Protein AF-A0A382QND2-F1 (afdb_monomer_lite)

Radius of gyration: 28.88 Å; chains: 1; bounding box: 48×59×91 Å

Sequence (157 aa):
MKNFMFKKLTFFKCIGIVILLMILNFESLDAEYLSRSRPEPELRERIHKILRKALREEYIDVSVVLHSFLDNEPIKKDSDLVPGVKIATEDKDVQTILNYRTIILTVNKSVDLDQIEQRVRSEVSELKSQDRFEQSVVLEKLKIERPDFSSKLVEYV

Foldseek 3Di:
DVVVVVVVVVVVVVVVVVVVVVVVPPDPPPWPKDKDKDWDVVLQVQLQVQCCVVVPQFFDGKTKIKMKIKTQDPDPDPDDDQQFDFDDDDPGDTITIRIEMEIETETQDDDDQVVSVVSSCVRDVPHDPRHHYHYDHDPDPPPPPDPPCPVVVVVPD

pLDDT: mean 73.68, std 17.87, range [42.84, 95.81]

Structure (mmCIF, N/CA/C/O backbone):
data_AF-A0A382QND2-F1
#
_entry.id   AF-A0A382QND2-F1
#
loop_
_atom_site.group_PDB
_atom_site.id
_atom_site.type_symbol
_atom_site.label_atom_id
_atom_site.label_alt_id
_atom_site.label_comp_id
_atom_site.label_asym_id
_atom_site.label_entity_id
_atom_site.label_seq_id
_atom_site.pdbx_PDB_ins_code
_atom_site.Cartn_x
_atom_site.Cartn_y
_atom_site.Cartn_z
_atom_site.occupancy
_atom_site.B_iso_or_equiv
_atom_site.auth_seq_id
_atom_site.auth_comp_id
_atom_site.auth_asym_id
_atom_site.auth_atom_id
_atom_site.pdbx_PDB_model_num
ATOM 1 N N . MET A 1 1 ? -2.801 9.025 -76.714 1.00 51.91 1 MET A N 1
ATOM 2 C CA . MET A 1 1 ? -3.546 8.783 -75.450 1.00 51.91 1 MET A CA 1
ATOM 3 C C . MET A 1 1 ? -3.285 7.420 -74.792 1.00 51.91 1 MET A C 1
ATOM 5 O O . MET A 1 1 ? -3.221 7.389 -73.570 1.00 51.91 1 MET A O 1
ATOM 9 N N . LYS A 1 2 ? -3.078 6.310 -75.528 1.00 50.56 2 LYS A N 1
ATOM 10 C CA . LYS A 1 2 ? -2.878 4.962 -74.936 1.00 50.56 2 LYS A CA 1
ATOM 11 C C . LYS A 1 2 ? -1.684 4.843 -73.963 1.00 50.56 2 LYS A C 1
ATOM 13 O O . LYS A 1 2 ? -1.840 4.257 -72.897 1.00 50.56 2 LYS A O 1
ATOM 18 N N . ASN A 1 3 ? -0.545 5.481 -74.255 1.00 54.59 3 ASN A N 1
ATOM 19 C CA . ASN A 1 3 ? 0.650 5.431 -73.388 1.00 54.59 3 ASN A CA 1
ATOM 20 C C . ASN A 1 3 ? 0.478 6.142 -72.032 1.00 54.59 3 ASN A C 1
ATOM 22 O O . ASN A 1 3 ? 1.121 5.764 -71.057 1.00 54.59 3 ASN A O 1
ATOM 26 N N . PHE A 1 4 ? -0.397 7.150 -71.946 1.00 50.88 4 PHE A N 1
ATOM 27 C CA . PHE A 1 4 ? -0.663 7.869 -70.694 1.00 50.88 4 PHE A CA 1
ATOM 28 C C . PHE A 1 4 ? -1.524 7.032 -69.740 1.00 50.88 4 PHE A C 1
ATOM 30 O O . PHE A 1 4 ? -1.258 6.963 -68.541 1.00 50.88 4 PHE A O 1
ATOM 37 N N . MET A 1 5 ? -2.521 6.335 -70.292 1.00 53.50 5 MET A N 1
ATOM 38 C CA . MET A 1 5 ? -3.394 5.453 -69.522 1.00 53.50 5 MET A CA 1
ATOM 39 C C . MET A 1 5 ? -2.652 4.191 -69.049 1.00 53.50 5 MET A C 1
ATOM 41 O O . MET A 1 5 ? -2.825 3.782 -67.902 1.00 53.50 5 MET A O 1
ATOM 45 N N . PHE A 1 6 ? -1.753 3.641 -69.879 1.00 55.41 6 PHE A N 1
ATOM 46 C CA . PHE A 1 6 ? -0.870 2.534 -69.488 1.00 55.41 6 PHE A CA 1
ATOM 47 C C . PHE A 1 6 ? 0.083 2.924 -68.348 1.00 55.41 6 PHE A C 1
ATOM 49 O O . PHE A 1 6 ? 0.192 2.174 -67.383 1.00 55.41 6 PHE A O 1
ATOM 56 N N . LYS A 1 7 ? 0.694 4.122 -68.399 1.00 57.47 7 LYS A N 1
ATOM 57 C CA . LYS A 1 7 ? 1.554 4.637 -67.314 1.00 57.47 7 LYS A CA 1
ATOM 58 C C . LYS A 1 7 ? 0.803 4.840 -65.993 1.00 57.47 7 LYS A C 1
ATOM 60 O O . LYS A 1 7 ? 1.353 4.530 -64.939 1.00 57.47 7 LYS A O 1
ATOM 65 N N . LYS A 1 8 ? -0.449 5.322 -66.025 1.00 59.66 8 LYS A N 1
ATOM 66 C CA . LYS A 1 8 ? -1.292 5.413 -64.817 1.00 59.66 8 LYS A CA 1
ATOM 67 C C . LYS A 1 8 ? -1.587 4.030 -64.237 1.00 59.66 8 LYS A C 1
ATOM 69 O O . LYS A 1 8 ? -1.441 3.839 -63.037 1.00 59.66 8 LYS A O 1
ATOM 74 N N . LEU A 1 9 ? -1.954 3.062 -65.078 1.00 61.88 9 LEU A N 1
ATOM 75 C CA . LEU A 1 9 ? -2.283 1.707 -64.630 1.00 61.88 9 LEU A CA 1
ATOM 76 C C . LEU A 1 9 ? -1.074 0.995 -64.002 1.00 61.88 9 LEU A C 1
ATOM 78 O O . LEU A 1 9 ? -1.218 0.336 -62.975 1.00 61.88 9 LEU A O 1
ATOM 82 N N . THR A 1 10 ? 0.123 1.157 -64.575 1.00 66.31 10 THR A N 1
ATOM 83 C CA . THR A 1 10 ? 1.363 0.629 -63.984 1.00 66.31 10 THR A CA 1
ATOM 84 C C . THR A 1 10 ? 1.713 1.334 -62.676 1.00 66.31 10 THR A C 1
ATOM 86 O O . THR A 1 10 ? 2.108 0.671 -61.726 1.00 66.31 10 THR A O 1
ATOM 89 N N . PHE A 1 11 ? 1.499 2.651 -62.585 1.00 68.31 11 PHE A N 1
ATOM 90 C CA . PHE A 1 11 ? 1.754 3.426 -61.368 1.00 68.31 11 PHE A CA 1
ATOM 91 C C . PHE A 1 11 ? 0.847 3.001 -60.202 1.00 68.31 11 PHE A C 1
ATOM 93 O O . PHE A 1 11 ? 1.339 2.755 -59.104 1.00 68.31 11 PHE A O 1
ATOM 100 N N . PHE A 1 12 ? -0.456 2.813 -60.446 1.00 70.62 12 PHE A N 1
ATOM 101 C CA . PHE A 1 12 ? -1.386 2.316 -59.423 1.00 70.62 12 PHE A CA 1
ATOM 102 C C . PHE A 1 12 ? -1.063 0.884 -58.973 1.00 70.62 12 PHE A C 1
ATOM 104 O O . PHE A 1 12 ? -1.169 0.583 -57.786 1.00 70.62 12 PHE A O 1
ATOM 111 N N . LYS A 1 13 ? -0.610 0.014 -59.888 1.00 71.94 13 LYS A N 1
ATOM 112 C CA . LYS A 1 13 ? -0.138 -1.335 -59.530 1.00 71.94 13 LYS A CA 1
ATOM 113 C C . LYS A 1 13 ? 1.115 -1.290 -58.654 1.00 71.94 13 LYS A C 1
ATOM 115 O O . LYS A 1 13 ? 1.177 -2.013 -57.667 1.00 71.94 13 LYS A O 1
ATOM 120 N N . CYS A 1 14 ? 2.077 -0.422 -58.971 1.00 74.56 14 CYS A N 1
ATOM 121 C CA . CYS A 1 14 ? 3.274 -0.230 -58.151 1.00 74.56 14 CYS A CA 1
ATOM 122 C C . CYS A 1 14 ? 2.929 0.269 -56.741 1.00 74.56 14 CYS A C 1
ATOM 124 O O . CYS A 1 14 ? 3.467 -0.258 -55.775 1.00 74.56 14 CYS A O 1
ATOM 126 N N . ILE A 1 15 ? 1.993 1.215 -56.606 1.00 80.19 15 ILE A N 1
ATOM 127 C CA . ILE A 1 15 ? 1.531 1.694 -55.293 1.00 80.19 15 ILE A CA 1
ATOM 128 C C . ILE A 1 15 ? 0.878 0.565 -54.492 1.00 80.19 15 ILE A C 1
ATOM 130 O O . ILE A 1 15 ? 1.194 0.393 -53.319 1.00 80.19 15 ILE A O 1
ATOM 134 N N . GLY A 1 16 ? 0.015 -0.236 -55.125 1.00 77.81 16 GLY A N 1
ATOM 135 C CA . GLY A 1 16 ? -0.607 -1.387 -54.468 1.00 77.81 16 GLY A CA 1
ATOM 136 C C . GLY A 1 16 ? 0.421 -2.399 -53.953 1.00 77.81 16 GLY A C 1
ATOM 137 O O . GLY A 1 16 ? 0.275 -2.904 -52.846 1.00 77.81 16 GLY A O 1
ATOM 138 N N . ILE A 1 17 ? 1.496 -2.635 -54.712 1.00 82.19 17 ILE A N 1
ATOM 139 C CA . ILE A 1 17 ? 2.599 -3.519 -54.307 1.00 82.19 17 ILE A CA 1
ATOM 140 C C . ILE A 1 17 ? 3.385 -2.927 -53.131 1.00 82.19 17 ILE A C 1
ATOM 142 O O . ILE A 1 17 ? 3.718 -3.657 -52.204 1.00 82.19 17 ILE A O 1
ATOM 146 N N . VAL A 1 18 ? 3.649 -1.617 -53.125 1.00 81.19 18 VAL A N 1
ATOM 147 C CA . VAL A 1 18 ? 4.344 -0.949 -52.009 1.00 81.19 18 VAL A CA 1
ATOM 148 C C . VAL A 1 18 ? 3.512 -1.000 -50.726 1.00 81.19 18 VAL A C 1
ATOM 150 O O . VAL A 1 18 ? 4.054 -1.282 -49.663 1.00 81.19 18 VAL A O 1
ATOM 153 N N . ILE A 1 19 ? 2.197 -0.784 -50.818 1.00 79.50 19 ILE A N 1
ATOM 154 C CA . ILE A 1 19 ? 1.289 -0.883 -49.665 1.00 79.50 19 ILE A CA 1
ATOM 155 C C . ILE A 1 19 ? 1.216 -2.329 -49.160 1.00 79.50 19 ILE A C 1
ATOM 157 O O . ILE A 1 19 ? 1.282 -2.560 -47.958 1.00 79.50 19 ILE A O 1
ATOM 161 N N . LEU A 1 20 ? 1.139 -3.313 -50.062 1.00 77.00 20 LEU A N 1
ATOM 162 C CA . LEU A 1 20 ? 1.144 -4.728 -49.689 1.00 77.00 20 LEU A CA 1
ATOM 163 C C . LEU A 1 20 ? 2.459 -5.129 -49.004 1.00 77.00 20 LEU A C 1
ATOM 165 O O . LEU A 1 20 ? 2.434 -5.831 -48.000 1.00 77.00 20 LEU A O 1
ATOM 169 N N . LEU A 1 21 ? 3.599 -4.644 -49.507 1.00 75.81 21 LEU A N 1
ATOM 170 C CA . LEU A 1 21 ? 4.903 -4.850 -48.877 1.00 75.81 21 LEU A CA 1
ATOM 171 C C . LEU A 1 21 ? 4.972 -4.187 -47.498 1.00 75.81 21 LEU A C 1
ATOM 173 O O . LEU A 1 21 ? 5.468 -4.810 -46.570 1.00 75.81 21 LEU A O 1
ATOM 177 N N . MET A 1 22 ? 4.440 -2.974 -47.329 1.00 71.06 22 MET A N 1
ATOM 178 C CA . MET A 1 22 ? 4.356 -2.318 -46.016 1.00 71.06 22 MET A CA 1
ATOM 179 C C . MET A 1 22 ? 3.533 -3.144 -45.015 1.00 71.06 22 MET A C 1
ATOM 181 O O . MET A 1 22 ? 3.956 -3.300 -43.879 1.00 71.06 22 MET A O 1
ATOM 185 N N . ILE A 1 23 ? 2.398 -3.714 -45.436 1.00 73.06 23 ILE A N 1
ATOM 186 C CA . ILE A 1 23 ? 1.540 -4.547 -44.573 1.00 73.06 23 ILE A CA 1
ATOM 187 C C . ILE A 1 23 ? 2.213 -5.885 -44.226 1.00 73.06 23 ILE A C 1
ATOM 189 O O . ILE A 1 23 ? 2.083 -6.359 -43.105 1.00 73.06 23 ILE A O 1
ATOM 193 N N . LEU A 1 24 ? 2.947 -6.496 -45.162 1.00 69.44 24 LEU A N 1
ATOM 194 C CA . LEU A 1 24 ? 3.657 -7.760 -44.919 1.00 69.44 24 LEU A CA 1
ATOM 195 C C . LEU A 1 24 ? 4.902 -7.599 -44.032 1.00 69.44 24 LEU A C 1
ATOM 197 O O . LEU A 1 24 ? 5.305 -8.563 -43.394 1.00 69.44 24 LEU A O 1
ATOM 201 N N . ASN A 1 25 ? 5.504 -6.405 -43.993 1.00 60.12 25 ASN A N 1
ATOM 202 C CA . ASN A 1 25 ? 6.638 -6.077 -43.117 1.00 60.12 25 ASN A CA 1
ATOM 203 C C . ASN A 1 25 ? 6.198 -5.421 -41.797 1.00 60.12 25 ASN A C 1
ATOM 205 O O . ASN A 1 25 ? 7.037 -4.909 -41.057 1.00 60.12 25 ASN A O 1
ATOM 209 N N . PHE A 1 26 ? 4.895 -5.399 -41.504 1.00 55.25 26 PHE A N 1
ATOM 210 C CA . PHE A 1 26 ? 4.400 -5.000 -40.194 1.00 55.25 26 PHE A CA 1
ATOM 211 C C . PHE A 1 26 ? 4.698 -6.140 -39.214 1.00 55.25 26 PHE A C 1
ATOM 213 O O . PHE A 1 26 ? 3.879 -7.031 -39.003 1.00 55.25 26 PHE A O 1
ATOM 220 N N . GLU A 1 27 ? 5.906 -6.144 -38.653 1.00 55.28 27 GLU A N 1
ATOM 221 C CA . GLU A 1 27 ? 6.181 -6.927 -37.454 1.00 55.28 27 GLU A CA 1
ATOM 222 C C . GLU A 1 27 ? 5.310 -6.349 -36.335 1.00 55.28 27 GLU A C 1
ATOM 224 O O . GLU A 1 27 ? 5.471 -5.193 -35.934 1.00 55.28 27 GLU A O 1
ATOM 229 N N . SER A 1 28 ? 4.328 -7.125 -35.870 1.00 50.09 28 SER A N 1
ATOM 230 C CA . SER A 1 28 ? 3.672 -6.831 -34.605 1.00 50.09 28 SER A CA 1
ATOM 231 C C . SER A 1 28 ? 4.737 -6.958 -33.524 1.00 50.09 28 SER A C 1
ATOM 233 O O . SER A 1 28 ? 5.231 -8.051 -33.250 1.00 50.09 28 SER A O 1
ATOM 235 N N . LEU A 1 29 ? 5.137 -5.824 -32.949 1.00 52.31 29 LEU A N 1
ATOM 236 C CA . LEU A 1 29 ? 5.879 -5.801 -31.697 1.00 52.31 29 LEU A CA 1
ATOM 237 C C . LEU A 1 29 ? 4.932 -6.355 -30.631 1.00 52.31 29 LEU A C 1
ATOM 239 O O . LEU A 1 29 ? 4.133 -5.629 -30.044 1.00 52.31 29 LEU A O 1
ATOM 243 N N . ASP A 1 30 ? 4.951 -7.673 -30.459 1.00 47.06 30 ASP A N 1
ATOM 244 C CA . ASP A 1 30 ? 4.245 -8.319 -29.367 1.00 47.06 30 ASP A CA 1
ATOM 245 C C . ASP A 1 30 ? 4.970 -7.920 -28.083 1.00 47.06 30 ASP A C 1
ATOM 247 O O . ASP A 1 30 ? 6.082 -8.369 -27.796 1.00 47.06 30 ASP A O 1
ATOM 251 N N . ALA A 1 31 ? 4.353 -7.009 -27.332 1.00 49.25 31 ALA A N 1
ATOM 252 C CA . ALA A 1 31 ? 4.842 -6.604 -26.029 1.00 49.25 31 ALA A CA 1
ATOM 253 C C . ALA A 1 31 ? 4.767 -7.808 -25.080 1.00 49.25 31 ALA A C 1
ATOM 255 O O . ALA A 1 31 ? 3.722 -8.113 -24.502 1.00 49.25 31 ALA A O 1
ATOM 256 N N . GLU A 1 32 ? 5.881 -8.518 -24.929 1.00 49.25 32 GLU A N 1
ATOM 257 C CA . GLU A 1 32 ? 6.006 -9.566 -23.926 1.00 49.25 32 GLU A CA 1
ATOM 258 C C . GLU A 1 32 ? 6.195 -8.905 -22.556 1.00 49.25 32 GLU A C 1
ATOM 260 O O . GLU A 1 32 ? 7.290 -8.481 -22.189 1.00 49.25 32 GLU A O 1
ATOM 265 N N . TYR A 1 33 ? 5.097 -8.770 -21.808 1.00 54.72 33 TYR A N 1
ATOM 266 C CA . TYR A 1 33 ? 5.114 -8.220 -20.458 1.00 54.72 33 TYR A CA 1
ATOM 267 C C . TYR A 1 33 ? 5.244 -9.345 -19.430 1.00 54.72 33 TYR A C 1
ATOM 269 O O . TYR A 1 33 ? 4.463 -10.298 -19.404 1.00 54.72 33 TYR A O 1
ATOM 277 N N . LEU A 1 34 ? 6.205 -9.215 -18.516 1.00 61.38 34 LEU A N 1
ATOM 278 C CA . LEU A 1 34 ? 6.323 -10.111 -17.368 1.00 61.38 34 LEU A CA 1
ATOM 279 C C . LEU A 1 34 ? 5.947 -9.349 -16.097 1.00 61.38 34 LEU A C 1
ATOM 281 O O . LEU A 1 34 ? 6.666 -8.450 -15.661 1.00 61.38 34 LEU A O 1
ATOM 285 N N . SER A 1 35 ? 4.802 -9.710 -15.508 1.00 68.44 35 SER A N 1
ATOM 286 C CA . SER A 1 35 ? 4.320 -9.136 -14.248 1.00 68.44 35 SER A CA 1
ATOM 287 C C . SER A 1 35 ? 4.571 -10.095 -13.087 1.00 68.44 35 SER A C 1
ATOM 289 O O . SER A 1 35 ? 4.249 -11.283 -13.156 1.00 68.44 35 SER A O 1
ATOM 291 N N . ARG A 1 36 ? 5.144 -9.583 -11.996 1.00 75.38 36 ARG A N 1
ATOM 292 C CA . ARG A 1 36 ? 5.288 -10.311 -10.729 1.00 75.38 36 ARG A CA 1
ATOM 293 C C . ARG A 1 36 ? 4.717 -9.476 -9.596 1.00 75.38 36 ARG A C 1
ATOM 295 O O . ARG A 1 36 ? 4.991 -8.285 -9.503 1.00 75.38 36 ARG A O 1
ATOM 302 N N . SER A 1 37 ? 3.950 -10.124 -8.723 1.00 82.50 37 SER A N 1
ATOM 303 C CA . SER A 1 37 ? 3.377 -9.500 -7.528 1.00 82.50 37 SER A CA 1
ATOM 304 C C . SER A 1 37 ? 3.919 -10.184 -6.279 1.00 82.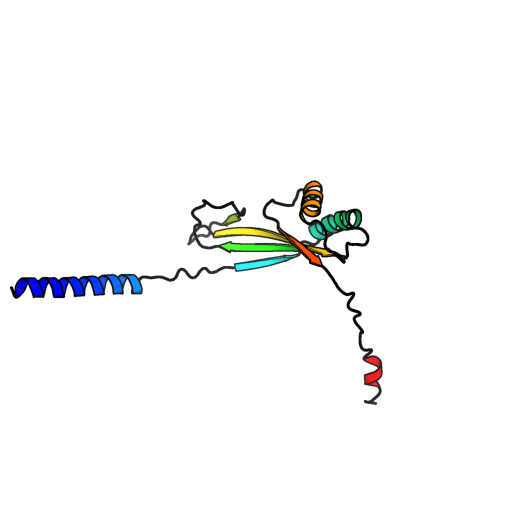50 37 SER A C 1
ATOM 306 O O . SER A 1 37 ? 3.908 -11.414 -6.195 1.00 82.50 37 SER A O 1
ATOM 308 N N . ARG A 1 38 ? 4.410 -9.403 -5.312 1.00 86.38 38 ARG A N 1
ATOM 309 C CA . ARG A 1 38 ? 4.995 -9.913 -4.067 1.00 86.38 38 ARG A CA 1
ATOM 310 C C . ARG A 1 38 ? 4.415 -9.181 -2.852 1.00 86.38 38 ARG A C 1
ATOM 312 O O . ARG A 1 38 ? 4.446 -7.954 -2.832 1.00 86.38 38 ARG A O 1
ATOM 319 N N . PRO A 1 39 ? 3.946 -9.892 -1.813 1.00 89.75 39 PRO A N 1
ATOM 320 C CA . PRO A 1 39 ? 3.558 -9.253 -0.559 1.00 89.75 39 PRO A CA 1
ATOM 321 C C . PRO A 1 39 ? 4.783 -8.715 0.199 1.00 89.75 39 PRO A C 1
ATOM 323 O O . PRO A 1 39 ? 5.824 -9.374 0.254 1.00 89.75 39 PRO A O 1
ATOM 326 N N . GLU A 1 40 ? 4.643 -7.550 0.835 1.00 91.44 40 GLU A N 1
ATOM 327 C CA . GLU A 1 40 ? 5.686 -6.937 1.677 1.00 91.44 40 GLU A CA 1
ATOM 328 C C . GLU A 1 40 ? 5.266 -6.908 3.160 1.00 91.44 40 GLU A C 1
ATOM 330 O O . GLU A 1 40 ? 4.720 -5.910 3.641 1.00 91.44 40 GLU A O 1
ATOM 335 N N . PRO A 1 41 ? 5.508 -7.995 3.921 1.00 91.69 41 PRO A N 1
ATOM 336 C CA . PRO A 1 41 ? 4.975 -8.149 5.276 1.00 91.69 41 PRO A CA 1
ATOM 337 C C . PRO A 1 41 ? 5.541 -7.136 6.279 1.00 91.69 41 PRO A C 1
ATOM 339 O O . PRO A 1 41 ? 4.804 -6.660 7.139 1.00 91.69 41 PRO A O 1
ATOM 342 N N . GLU A 1 42 ? 6.817 -6.764 6.157 1.00 93.56 42 GLU A N 1
ATOM 343 C CA . GLU A 1 42 ? 7.465 -5.797 7.056 1.00 93.56 42 GLU A CA 1
ATOM 344 C C . GLU A 1 42 ? 6.897 -4.382 6.894 1.00 93.56 42 GLU A C 1
ATOM 346 O O . GLU A 1 42 ? 6.686 -3.664 7.873 1.00 93.56 42 GLU A O 1
ATOM 351 N N . LEU A 1 43 ? 6.642 -3.976 5.646 1.00 93.38 43 LEU A N 1
ATOM 352 C CA . LEU A 1 43 ? 6.043 -2.683 5.328 1.00 93.38 43 LEU A CA 1
ATOM 353 C C . LEU A 1 43 ? 4.574 -2.663 5.760 1.00 93.38 43 LEU A C 1
ATOM 355 O O . LEU A 1 43 ? 4.126 -1.720 6.413 1.00 93.38 43 LEU A O 1
ATOM 359 N N . ARG A 1 44 ? 3.855 -3.760 5.493 1.00 95.38 44 ARG A N 1
ATOM 360 C CA . ARG A 1 44 ? 2.486 -3.981 5.962 1.00 95.38 44 ARG A CA 1
ATOM 361 C C . ARG A 1 44 ? 2.366 -3.829 7.476 1.00 95.38 44 ARG A C 1
ATOM 363 O O . ARG A 1 44 ? 1.459 -3.149 7.935 1.00 95.38 44 ARG A O 1
ATOM 370 N N . GLU A 1 45 ? 3.268 -4.423 8.260 1.00 95.44 45 GLU A N 1
ATOM 371 C CA . GLU A 1 45 ? 3.210 -4.349 9.726 1.00 95.44 45 GLU A CA 1
ATOM 372 C C . GLU A 1 45 ? 3.407 -2.917 10.248 1.00 95.44 45 GLU A C 1
ATOM 374 O O . GLU A 1 45 ? 2.732 -2.488 11.189 1.00 95.44 45 GLU A O 1
ATOM 379 N N . ARG A 1 46 ? 4.304 -2.149 9.622 1.00 95.19 46 ARG A N 1
ATOM 380 C CA . ARG A 1 46 ? 4.519 -0.738 9.971 1.00 95.19 46 ARG A CA 1
ATOM 381 C C . ARG A 1 46 ? 3.286 0.103 9.665 1.00 95.19 46 ARG A C 1
ATOM 383 O O . ARG A 1 46 ? 2.792 0.799 10.552 1.00 95.19 46 ARG A O 1
ATOM 390 N N . ILE A 1 47 ? 2.736 -0.040 8.461 1.00 95.62 47 ILE A N 1
ATOM 391 C CA . ILE A 1 47 ? 1.518 0.663 8.043 1.00 95.62 47 ILE A CA 1
ATOM 392 C C . ILE A 1 47 ? 0.325 0.252 8.925 1.00 95.62 47 ILE A C 1
ATOM 394 O O . ILE A 1 47 ? -0.425 1.111 9.385 1.00 95.62 47 ILE A O 1
ATOM 398 N N . HIS A 1 48 ? 0.200 -1.032 9.273 1.00 95.38 48 HIS A N 1
ATOM 399 C CA . HIS A 1 48 ? -0.814 -1.539 10.203 1.00 95.38 48 HIS A CA 1
ATOM 400 C C . HIS A 1 48 ? -0.762 -0.820 11.558 1.00 95.38 48 HIS A C 1
ATOM 402 O O . HIS A 1 48 ? -1.794 -0.385 12.067 1.00 95.38 48 HIS A O 1
ATOM 408 N N . LYS A 1 49 ? 0.431 -0.649 12.148 1.00 95.81 49 LYS A N 1
ATOM 409 C CA . LYS A 1 49 ? 0.593 0.036 13.446 1.00 95.81 49 LYS A CA 1
ATOM 410 C C . LYS A 1 49 ? 0.131 1.495 13.397 1.00 95.81 49 LYS A C 1
ATOM 412 O O . LYS A 1 49 ? -0.454 1.966 14.373 1.00 95.81 49 LYS A O 1
ATOM 417 N N . ILE A 1 50 ? 0.376 2.190 12.288 1.00 94.94 50 ILE A N 1
ATOM 418 C CA . ILE A 1 50 ? -0.037 3.586 12.078 1.00 94.94 50 ILE A CA 1
ATOM 419 C C . ILE A 1 50 ? -1.560 3.662 11.942 1.00 94.94 50 ILE A C 1
ATOM 421 O O . ILE A 1 50 ? -2.230 4.361 12.707 1.00 94.94 50 ILE A O 1
ATOM 425 N N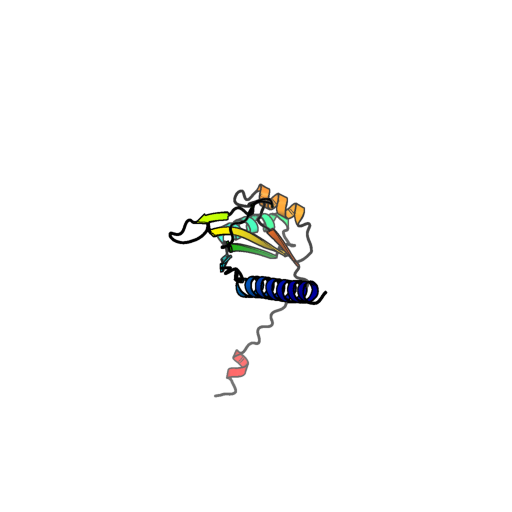 . LEU A 1 51 ? -2.122 2.879 11.020 1.00 94.50 51 LEU A N 1
ATOM 426 C CA . LEU A 1 51 ? -3.553 2.886 10.716 1.00 94.50 51 LEU A CA 1
ATOM 427 C C . LEU A 1 51 ? -4.400 2.455 11.912 1.00 94.50 51 LEU A C 1
ATOM 429 O O . LEU A 1 51 ? -5.412 3.086 12.209 1.00 94.50 51 LEU A O 1
ATOM 433 N N . ARG A 1 52 ? -3.947 1.451 12.670 1.00 93.25 52 ARG A N 1
ATOM 434 C CA . ARG A 1 52 ? -4.629 0.995 13.885 1.00 93.25 52 ARG A CA 1
ATOM 435 C C . ARG A 1 52 ? -4.731 2.090 14.951 1.00 93.25 52 ARG A C 1
ATOM 437 O O . ARG A 1 52 ? -5.733 2.155 15.659 1.00 93.25 52 ARG A O 1
ATOM 444 N N . LYS A 1 53 ? -3.723 2.962 15.072 1.00 93.62 53 LYS A N 1
ATOM 445 C CA . LYS A 1 53 ? -3.762 4.115 15.991 1.00 93.62 53 LYS A CA 1
ATOM 446 C C . LYS A 1 53 ? -4.662 5.234 15.467 1.00 93.62 53 LYS A C 1
ATOM 448 O O . LYS A 1 53 ? -5.373 5.855 16.255 1.00 93.62 53 LYS A O 1
ATOM 453 N N . ALA A 1 54 ? -4.609 5.480 14.160 1.00 90.44 54 ALA A N 1
ATOM 454 C CA . ALA A 1 54 ? -5.324 6.560 13.491 1.00 90.44 54 ALA A CA 1
ATOM 455 C C . ALA A 1 54 ? -6.840 6.328 13.419 1.00 90.44 54 ALA A C 1
ATOM 457 O O . ALA A 1 54 ? -7.608 7.220 13.763 1.00 90.44 54 ALA A O 1
ATOM 458 N N . LEU A 1 55 ? -7.251 5.140 12.973 1.00 90.00 55 LEU A N 1
ATOM 459 C CA . LEU A 1 55 ? -8.634 4.816 12.611 1.00 90.00 55 LEU A CA 1
ATOM 460 C C . LEU A 1 55 ? -9.360 3.975 13.674 1.00 90.00 55 LEU A C 1
ATOM 462 O O . LEU A 1 55 ? -10.585 3.904 13.675 1.00 90.00 55 LEU A O 1
ATOM 466 N N . ARG A 1 56 ? -8.624 3.370 14.617 1.00 88.69 56 ARG A N 1
ATOM 467 C CA . ARG A 1 56 ? -9.159 2.601 15.757 1.00 88.69 56 ARG A CA 1
ATOM 468 C C . ARG A 1 56 ? -10.194 1.548 15.339 1.00 88.69 56 ARG A C 1
ATOM 470 O O . ARG A 1 56 ? -9.806 0.509 14.822 1.00 88.69 56 ARG A O 1
ATOM 477 N N . GLU A 1 57 ? -11.477 1.802 15.597 1.00 85.69 57 GLU A N 1
ATOM 478 C CA . GLU A 1 57 ? -12.590 0.891 15.307 1.00 85.69 57 GLU A CA 1
ATOM 479 C C . GLU A 1 57 ? -12.907 0.808 13.817 1.00 85.69 57 GLU A C 1
ATOM 481 O O . GLU A 1 57 ? -13.459 -0.197 13.371 1.00 85.69 57 GLU A O 1
ATOM 486 N N . GLU A 1 58 ? -12.560 1.847 13.050 1.00 86.94 58 GLU A N 1
ATOM 487 C CA . GLU A 1 58 ? -12.824 1.884 11.615 1.00 86.94 58 GLU A CA 1
ATOM 488 C C . GLU A 1 58 ? -11.877 0.986 10.820 1.00 86.94 58 GLU A C 1
ATOM 490 O O . GLU A 1 58 ? -12.215 0.499 9.743 1.00 86.94 58 GLU A O 1
ATOM 495 N N . TYR A 1 59 ? -10.703 0.717 11.386 1.00 91.12 59 TYR A N 1
ATOM 496 C CA . TYR A 1 59 ? -9.665 -0.098 10.780 1.00 91.12 59 TYR A CA 1
ATOM 497 C C . TYR A 1 59 ? -9.942 -1.598 10.908 1.00 91.12 59 TYR A C 1
ATOM 499 O O . TYR A 1 59 ? -10.215 -2.096 12.000 1.00 91.12 59 TYR A O 1
ATOM 507 N N . ILE A 1 60 ? -9.777 -2.332 9.804 1.00 90.12 60 ILE A N 1
ATOM 508 C CA . ILE A 1 60 ? -9.843 -3.799 9.784 1.00 90.12 60 ILE A CA 1
ATOM 509 C C . ILE A 1 60 ? -8.455 -4.382 9.507 1.00 90.12 60 ILE A C 1
ATOM 511 O O . ILE A 1 60 ? -7.904 -5.082 10.356 1.00 90.12 60 ILE A O 1
ATOM 515 N N . ASP A 1 61 ? -7.883 -4.094 8.337 1.00 92.94 61 ASP A N 1
ATOM 516 C CA . ASP A 1 61 ? -6.561 -4.590 7.942 1.00 92.94 61 ASP A CA 1
ATOM 517 C C . ASP A 1 61 ? -5.935 -3.713 6.847 1.00 92.94 61 ASP A C 1
ATOM 519 O O . ASP A 1 61 ? -6.572 -2.819 6.290 1.00 92.94 61 ASP A O 1
ATOM 523 N N . VAL A 1 62 ? -4.663 -3.961 6.541 1.00 94.75 62 VAL A N 1
ATOM 524 C CA . VAL A 1 62 ? -3.972 -3.396 5.384 1.00 94.75 62 VAL A CA 1
ATOM 525 C C . VAL A 1 62 ? -3.212 -4.488 4.636 1.00 94.75 62 VAL A C 1
ATOM 527 O O . VAL A 1 62 ? -2.524 -5.312 5.243 1.00 94.75 62 VAL A O 1
ATOM 530 N N . SER A 1 63 ? -3.308 -4.465 3.310 1.00 94.62 63 SER A N 1
ATOM 531 C CA . SER A 1 63 ? -2.501 -5.287 2.409 1.00 94.62 63 SER A CA 1
ATOM 532 C C . SER A 1 63 ? -1.501 -4.411 1.668 1.00 94.62 63 SER A C 1
ATOM 534 O O . SER A 1 63 ? -1.829 -3.296 1.273 1.00 94.62 63 SER A O 1
ATOM 536 N N . VAL A 1 64 ? -0.281 -4.913 1.486 1.00 94.25 64 VAL A N 1
ATOM 537 C CA . VAL A 1 64 ? 0.773 -4.227 0.731 1.00 94.25 64 VAL A CA 1
ATOM 538 C C . VAL A 1 64 ? 1.359 -5.207 -0.268 1.00 94.25 64 VAL A C 1
ATOM 540 O O . VAL A 1 64 ? 1.919 -6.238 0.119 1.00 94.25 64 VAL A O 1
ATOM 543 N N . VAL A 1 65 ? 1.219 -4.879 -1.549 1.00 91.19 65 VAL A N 1
ATOM 544 C CA . VAL A 1 65 ? 1.675 -5.711 -2.661 1.00 91.19 65 VAL A CA 1
ATOM 545 C C . VAL A 1 65 ? 2.592 -4.889 -3.549 1.00 91.19 65 VAL A C 1
ATOM 547 O O . VAL A 1 65 ? 2.189 -3.861 -4.082 1.00 91.19 65 VAL A O 1
ATOM 550 N N . LEU A 1 66 ? 3.827 -5.351 -3.719 1.00 88.31 66 LEU A N 1
ATOM 551 C CA . LEU A 1 66 ? 4.760 -4.829 -4.704 1.00 88.31 66 LEU A CA 1
ATOM 552 C C . LEU A 1 66 ? 4.460 -5.466 -6.057 1.00 88.31 66 LEU A C 1
ATOM 554 O O . LEU A 1 66 ? 4.470 -6.692 -6.179 1.00 88.31 66 LEU A O 1
ATOM 558 N N . HIS A 1 67 ? 4.257 -4.634 -7.064 1.00 84.25 67 HIS A N 1
ATOM 559 C CA . HIS A 1 67 ? 4.116 -5.038 -8.448 1.00 84.25 67 HIS A CA 1
ATOM 560 C C . HIS A 1 67 ? 5.369 -4.640 -9.233 1.00 84.25 67 HIS A C 1
ATOM 562 O O . HIS A 1 67 ? 5.813 -3.490 -9.180 1.00 84.25 67 HIS A O 1
ATOM 568 N N . SER A 1 68 ? 5.926 -5.603 -9.963 1.00 76.62 68 SER A N 1
ATOM 569 C CA . SER A 1 68 ? 7.064 -5.428 -10.863 1.00 76.62 68 SER A CA 1
ATOM 570 C C . SER A 1 68 ? 6.639 -5.760 -12.288 1.00 76.62 68 SER A C 1
ATOM 572 O O . SER A 1 68 ? 6.073 -6.830 -12.519 1.00 76.62 68 SER A O 1
ATOM 574 N N . PHE A 1 69 ? 6.941 -4.868 -13.227 1.00 74.38 69 PHE A N 1
ATOM 575 C CA . PHE A 1 69 ? 6.636 -5.013 -14.650 1.00 74.38 69 PHE A CA 1
ATOM 576 C C . PHE A 1 69 ? 7.923 -4.883 -15.447 1.00 74.38 69 PHE A C 1
ATOM 578 O O . PHE A 1 69 ? 8.683 -3.941 -15.235 1.00 74.38 69 PHE A O 1
ATOM 585 N N . LEU A 1 70 ? 8.164 -5.830 -16.345 1.00 69.62 70 LEU A N 1
ATOM 586 C CA . LEU A 1 70 ? 9.200 -5.718 -17.363 1.00 69.62 70 LEU A CA 1
ATOM 587 C C . LEU A 1 70 ? 8.563 -5.219 -18.653 1.00 69.62 70 LEU A C 1
ATOM 589 O O . LEU A 1 70 ? 7.619 -5.840 -19.142 1.00 69.62 70 LEU A O 1
ATOM 593 N N . ASP A 1 71 ? 9.085 -4.105 -19.154 1.00 62.72 71 ASP A N 1
ATOM 594 C CA . ASP A 1 71 ? 8.759 -3.563 -20.467 1.00 62.72 71 ASP A CA 1
ATOM 595 C C . ASP A 1 71 ? 9.991 -3.671 -21.376 1.00 62.72 71 ASP A C 1
ATOM 597 O O . ASP A 1 71 ? 11.101 -3.286 -20.979 1.00 62.72 71 ASP A O 1
ATOM 601 N N . ASN A 1 72 ? 9.777 -4.235 -22.565 1.00 60.56 72 ASN A N 1
ATOM 602 C CA . ASN A 1 72 ? 10.797 -4.490 -23.578 1.00 60.56 72 ASN A CA 1
ATOM 603 C C . ASN A 1 72 ? 10.849 -3.384 -24.646 1.00 60.56 72 ASN A C 1
ATOM 605 O O . ASN A 1 72 ? 11.731 -3.423 -25.504 1.00 60.56 72 ASN A O 1
ATOM 609 N N . GLU A 1 73 ? 9.952 -2.391 -24.607 1.00 58.44 73 GLU A N 1
ATOM 610 C CA . GLU A 1 73 ? 10.010 -1.264 -25.536 1.00 58.44 73 GLU A CA 1
ATOM 611 C C . GLU A 1 73 ? 10.915 -0.125 -25.015 1.00 58.44 73 GLU A C 1
ATOM 613 O O . GLU A 1 73 ? 10.842 0.273 -23.845 1.00 58.44 73 GLU A O 1
ATOM 618 N N . PRO A 1 74 ? 11.768 0.474 -25.869 1.00 50.19 74 PRO A N 1
ATOM 619 C CA . PRO A 1 74 ? 12.540 1.656 -25.510 1.00 50.19 74 PRO A CA 1
ATOM 620 C C . PRO A 1 74 ? 11.611 2.875 -25.392 1.00 50.19 74 PRO A C 1
ATOM 622 O O . PRO A 1 74 ? 11.390 3.616 -26.350 1.00 50.19 74 PRO A O 1
ATOM 625 N N . ILE A 1 75 ? 11.075 3.113 -24.192 1.00 51.75 75 ILE A N 1
ATOM 626 C CA . ILE A 1 75 ? 10.218 4.270 -23.901 1.00 51.75 75 ILE A CA 1
ATOM 627 C C . ILE A 1 75 ? 10.988 5.572 -24.201 1.00 51.75 75 ILE A C 1
ATOM 629 O O . ILE A 1 75 ? 11.935 5.935 -23.490 1.00 51.75 75 ILE A O 1
ATOM 633 N N . LYS A 1 76 ? 10.551 6.330 -25.219 1.00 50.28 76 LYS A N 1
ATOM 634 C CA . LYS A 1 76 ? 10.836 7.771 -25.321 1.00 50.28 76 LYS A CA 1
ATOM 635 C C . LYS A 1 76 ? 10.126 8.459 -24.152 1.00 50.28 76 LYS A C 1
ATOM 637 O O . LYS A 1 76 ? 8.906 8.573 -24.130 1.00 50.28 76 LYS A O 1
ATOM 642 N N . LYS A 1 77 ? 10.902 8.835 -23.136 1.00 49.81 77 LYS A N 1
ATOM 643 C CA . LYS A 1 77 ? 10.416 9.361 -21.856 1.00 49.81 77 LYS A CA 1
ATOM 644 C C . LYS A 1 77 ? 9.974 10.821 -21.972 1.00 49.81 77 LYS A C 1
ATOM 646 O O . LYS A 1 77 ? 10.811 11.697 -21.813 1.00 49.81 77 LYS A O 1
ATOM 651 N N . ASP A 1 78 ? 8.674 11.036 -22.154 1.00 42.84 78 ASP A N 1
ATOM 652 C CA . ASP A 1 78 ? 8.003 12.319 -21.874 1.00 42.84 78 ASP A CA 1
ATOM 653 C C . ASP A 1 78 ? 6.828 12.189 -20.880 1.00 42.84 78 ASP A C 1
ATOM 655 O O . ASP A 1 78 ? 6.126 13.164 -20.636 1.00 42.84 78 ASP A O 1
ATOM 659 N N . SER A 1 79 ? 6.604 11.027 -20.250 1.00 43.28 79 SER A N 1
ATOM 660 C CA . SER A 1 79 ? 5.564 10.883 -19.217 1.00 43.28 79 SER A CA 1
ATOM 661 C C . SER A 1 79 ? 6.136 10.442 -17.876 1.00 43.28 79 SER A C 1
ATOM 663 O O . SER A 1 79 ? 7.001 9.564 -17.824 1.00 43.28 79 SER A O 1
ATOM 665 N N . ASP A 1 80 ? 5.618 11.066 -16.819 1.00 45.97 80 ASP A N 1
ATOM 666 C CA . ASP A 1 80 ? 5.931 10.894 -15.402 1.00 45.97 80 ASP A CA 1
ATOM 667 C C . ASP A 1 80 ? 6.539 9.533 -15.054 1.00 45.97 80 ASP A C 1
ATOM 669 O O . ASP A 1 80 ? 5.917 8.472 -15.121 1.00 45.97 80 ASP A O 1
ATOM 673 N N . LEU A 1 81 ? 7.826 9.608 -14.724 1.00 46.00 81 LEU A N 1
ATOM 674 C CA . LEU A 1 81 ? 8.743 8.503 -14.520 1.00 46.00 81 LEU A CA 1
ATOM 675 C C . LEU A 1 81 ? 8.237 7.562 -13.425 1.00 46.00 81 LEU A C 1
ATOM 677 O O . LEU A 1 81 ? 8.518 7.765 -12.245 1.00 46.00 81 LEU A O 1
ATOM 681 N N . VAL A 1 82 ? 7.601 6.460 -13.817 1.00 50.69 82 VAL A N 1
ATOM 682 C CA . VAL A 1 82 ? 7.613 5.258 -12.984 1.00 50.69 82 VAL A CA 1
ATOM 683 C C . VAL A 1 82 ? 9.090 4.840 -12.890 1.00 50.69 82 VAL A C 1
ATOM 685 O O . VAL A 1 82 ? 9.733 4.607 -13.921 1.00 50.69 82 VAL A O 1
ATOM 688 N N . PRO A 1 83 ? 9.713 4.842 -11.698 1.00 51.00 83 PRO A N 1
ATOM 689 C CA . PRO A 1 83 ? 11.143 4.634 -11.587 1.00 51.00 83 PRO A CA 1
ATOM 690 C C . PRO A 1 83 ? 11.423 3.165 -11.840 1.00 51.00 83 PRO A C 1
ATOM 692 O O . PRO A 1 83 ? 11.132 2.299 -11.009 1.00 51.00 83 PRO A O 1
ATOM 695 N N . GLY A 1 84 ? 11.992 2.913 -13.014 1.00 53.59 84 GLY A N 1
ATOM 696 C CA . GLY A 1 84 ? 12.467 1.603 -13.377 1.00 53.59 84 GLY A CA 1
ATOM 697 C C . GLY A 1 84 ? 13.972 1.475 -13.444 1.00 53.59 84 GLY A C 1
ATOM 698 O O . GLY A 1 84 ? 14.683 2.417 -13.797 1.00 53.59 84 GLY A O 1
ATOM 699 N N . VAL A 1 85 ? 14.448 0.290 -13.067 1.00 54.19 85 VAL A N 1
ATOM 700 C CA . VAL A 1 85 ? 15.854 -0.096 -13.204 1.00 54.19 85 VAL A CA 1
ATOM 701 C C . VAL A 1 85 ? 16.054 -0.571 -14.636 1.00 54.19 85 VAL A C 1
ATOM 703 O O . VAL A 1 85 ? 15.323 -1.442 -15.102 1.00 54.19 85 VAL A O 1
ATOM 706 N N . LYS A 1 86 ? 17.025 0.024 -15.331 1.00 55.34 86 LYS A N 1
ATOM 707 C CA . LYS A 1 86 ? 17.452 -0.416 -16.661 1.00 55.34 86 LYS A CA 1
ATOM 708 C C . LYS A 1 86 ? 18.319 -1.662 -16.505 1.00 55.34 86 LYS A C 1
ATOM 710 O O . LYS A 1 86 ? 19.364 -1.574 -15.860 1.00 55.34 86 LYS A O 1
ATOM 715 N N . ILE A 1 87 ? 17.911 -2.786 -17.085 1.00 51.09 87 ILE A N 1
ATOM 716 C CA . ILE A 1 87 ? 18.766 -3.971 -17.204 1.00 51.09 87 ILE A CA 1
ATOM 717 C C . ILE A 1 87 ? 19.338 -3.990 -18.620 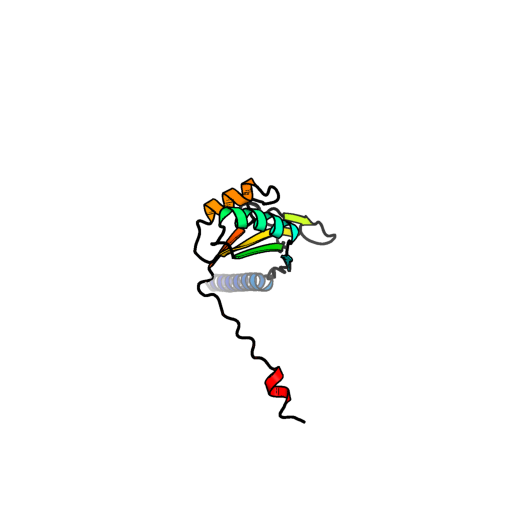1.00 51.09 87 ILE A C 1
ATOM 719 O O . ILE A 1 87 ? 18.595 -3.923 -19.597 1.00 51.09 87 ILE A O 1
ATOM 723 N N . ALA A 1 88 ? 20.666 -4.048 -18.725 1.00 52.19 88 ALA A N 1
ATOM 724 C CA . ALA A 1 88 ? 21.333 -4.373 -19.977 1.00 52.19 88 ALA A CA 1
ATOM 725 C C . ALA A 1 88 ? 21.450 -5.897 -20.071 1.00 52.19 88 ALA A C 1
ATOM 727 O O . ALA A 1 88 ? 21.980 -6.529 -19.157 1.00 52.19 88 ALA A O 1
ATOM 728 N N . THR A 1 89 ? 20.960 -6.468 -21.165 1.00 51.31 89 THR A N 1
ATOM 729 C CA . THR A 1 89 ? 21.119 -7.889 -21.496 1.00 51.31 89 THR A CA 1
ATOM 730 C C . THR A 1 89 ? 21.909 -7.973 -22.795 1.00 51.31 89 THR A C 1
ATOM 732 O O . THR A 1 89 ? 21.830 -7.052 -23.604 1.00 51.31 89 THR A O 1
ATOM 735 N N . GLU A 1 90 ? 22.695 -9.035 -22.977 1.00 50.38 90 GLU A N 1
ATOM 736 C CA . GLU A 1 90 ? 23.755 -9.100 -23.997 1.00 50.38 90 GLU A CA 1
ATOM 737 C C . GLU A 1 90 ? 23.272 -8.900 -25.447 1.00 50.38 90 GLU A C 1
ATOM 739 O O . GLU A 1 90 ? 24.070 -8.437 -26.256 1.00 50.38 90 GLU A O 1
ATOM 744 N N . ASP A 1 91 ? 21.987 -9.136 -25.762 1.00 47.75 91 ASP A N 1
ATOM 745 C CA . ASP A 1 91 ? 21.529 -9.175 -27.161 1.00 47.75 91 ASP A CA 1
ATOM 746 C C . ASP A 1 91 ? 20.380 -8.240 -27.593 1.00 47.75 91 ASP A C 1
ATOM 748 O O . ASP A 1 91 ? 20.237 -8.052 -28.800 1.00 47.75 91 ASP A O 1
ATOM 752 N N . LYS A 1 92 ? 19.569 -7.610 -26.722 1.00 49.06 92 LYS A N 1
ATOM 753 C CA . LYS A 1 92 ? 18.493 -6.674 -27.155 1.00 49.06 92 LYS A CA 1
ATOM 754 C C . LYS A 1 92 ? 18.119 -5.626 -26.101 1.00 49.06 92 LYS A C 1
ATOM 756 O O . LYS A 1 92 ? 18.452 -5.774 -24.928 1.00 49.06 92 LYS A O 1
ATOM 761 N N . ASP A 1 93 ? 17.447 -4.587 -26.605 1.00 52.66 93 ASP A N 1
ATOM 762 C CA . ASP A 1 93 ? 16.986 -3.326 -26.013 1.00 52.66 93 ASP A CA 1
ATOM 763 C C . ASP A 1 93 ? 16.811 -3.260 -24.488 1.00 52.66 93 ASP A C 1
ATOM 765 O O . ASP A 1 93 ? 16.394 -4.195 -23.810 1.00 52.66 93 ASP A O 1
ATOM 769 N N . VAL A 1 94 ? 17.133 -2.077 -23.959 1.00 53.38 94 VAL A N 1
ATOM 770 C CA . VAL A 1 94 ? 17.099 -1.716 -22.538 1.00 53.38 94 VAL A CA 1
ATOM 771 C C . VAL A 1 94 ? 15.747 -2.070 -21.909 1.00 53.38 94 VAL A C 1
ATOM 773 O O . VAL A 1 94 ? 14.785 -1.315 -22.042 1.00 53.38 94 VAL A O 1
ATOM 776 N N . GLN A 1 95 ? 15.702 -3.162 -21.145 1.00 57.53 95 GLN A N 1
ATOM 777 C CA . GLN A 1 95 ? 14.518 -3.550 -20.381 1.00 57.53 95 GLN A CA 1
ATOM 778 C C . GLN A 1 95 ? 14.354 -2.599 -19.196 1.00 57.53 95 GLN A C 1
ATOM 780 O O . GLN A 1 95 ? 15.279 -2.426 -18.391 1.00 57.53 95 GLN A O 1
ATOM 785 N N . THR A 1 96 ? 13.189 -1.964 -19.073 1.00 60.38 96 THR A N 1
ATOM 786 C CA . THR A 1 96 ? 12.883 -1.101 -17.925 1.00 60.38 96 THR A CA 1
ATOM 787 C C . THR A 1 96 ? 12.010 -1.872 -16.939 1.00 60.38 96 THR A C 1
ATOM 789 O O . THR A 1 96 ? 10.867 -2.195 -17.246 1.00 60.38 96 THR A O 1
ATOM 792 N N . ILE A 1 97 ? 12.524 -2.151 -15.733 1.00 66.81 97 ILE A N 1
ATOM 793 C CA . ILE A 1 97 ? 11.711 -2.759 -14.666 1.00 66.81 97 ILE A CA 1
ATOM 794 C C . ILE A 1 97 ? 10.920 -1.678 -13.945 1.00 66.81 97 ILE A C 1
ATOM 796 O O . ILE A 1 97 ? 11.486 -1.009 -13.088 1.00 66.81 97 ILE A O 1
ATOM 800 N N . LEU A 1 98 ? 9.625 -1.540 -14.184 1.00 73.25 98 LEU A N 1
ATOM 801 C CA . LEU A 1 98 ? 8.771 -0.649 -13.404 1.00 73.25 98 LEU A CA 1
ATOM 802 C C . LEU A 1 98 ? 8.348 -1.311 -12.091 1.00 73.25 98 LEU A C 1
ATOM 804 O O . LEU A 1 98 ? 7.844 -2.430 -12.095 1.00 73.25 98 LEU A O 1
ATOM 808 N N . ASN A 1 99 ? 8.531 -0.614 -10.968 1.00 77.31 99 ASN A N 1
ATOM 809 C CA . ASN A 1 99 ? 8.136 -1.104 -9.647 1.00 77.31 99 ASN A CA 1
ATOM 810 C C . ASN A 1 99 ? 7.194 -0.110 -8.970 1.00 77.31 99 ASN A C 1
ATOM 812 O O . ASN A 1 99 ? 7.576 1.042 -8.772 1.00 77.31 99 ASN A O 1
ATOM 816 N N . TYR A 1 100 ? 6.011 -0.547 -8.553 1.00 84.62 100 TYR A N 1
ATOM 817 C CA . TYR A 1 100 ? 5.115 0.245 -7.703 1.00 84.62 100 TYR A CA 1
ATOM 818 C C . TYR A 1 100 ? 4.405 -0.652 -6.697 1.00 84.62 100 TYR A C 1
ATOM 820 O O . TYR A 1 100 ? 4.264 -1.853 -6.924 1.00 84.62 100 TYR A O 1
ATOM 828 N N . ARG A 1 101 ? 3.960 -0.086 -5.576 1.00 90.06 101 ARG A N 1
ATOM 829 C CA . ARG A 1 101 ? 3.168 -0.819 -4.585 1.00 90.06 101 ARG A CA 1
ATOM 830 C C . ARG A 1 101 ? 1.705 -0.430 -4.651 1.00 90.06 101 ARG A C 1
ATOM 832 O O . ARG A 1 101 ? 1.386 0.729 -4.901 1.00 90.06 101 ARG A O 1
ATOM 839 N N . THR A 1 102 ? 0.843 -1.383 -4.341 1.00 91.88 102 THR A N 1
ATOM 840 C CA . THR A 1 102 ? -0.561 -1.133 -4.023 1.00 91.88 102 THR A CA 1
ATOM 841 C C . THR A 1 102 ? -0.766 -1.391 -2.536 1.00 91.88 102 THR A C 1
ATOM 843 O O . THR A 1 102 ? -0.420 -2.460 -2.023 1.00 91.88 102 THR A O 1
ATOM 846 N N . ILE A 1 103 ? -1.299 -0.391 -1.840 1.00 94.94 103 ILE A N 1
ATOM 847 C CA . ILE A 1 103 ? -1.575 -0.391 -0.405 1.00 94.94 103 ILE A CA 1
ATOM 848 C C . ILE A 1 103 ? -3.089 -0.340 -0.245 1.00 94.94 103 ILE A C 1
ATOM 850 O O . ILE A 1 103 ? -3.710 0.706 -0.425 1.00 94.94 103 ILE A O 1
ATOM 854 N N . ILE A 1 104 ? -3.683 -1.486 0.073 1.00 94.94 104 ILE A N 1
ATOM 855 C CA . ILE A 1 104 ? -5.134 -1.634 0.173 1.00 94.94 104 ILE A CA 1
ATOM 856 C C . ILE A 1 104 ? -5.525 -1.557 1.642 1.00 94.94 104 ILE A C 1
ATOM 858 O O . ILE A 1 104 ? -5.247 -2.470 2.425 1.00 94.94 104 ILE A O 1
ATOM 862 N N . LEU A 1 105 ? -6.183 -0.465 2.010 1.00 94.75 105 LEU A N 1
ATOM 863 C CA . LEU A 1 105 ? -6.772 -0.256 3.321 1.00 94.75 105 LEU A CA 1
ATOM 864 C C . LEU A 1 105 ? -8.148 -0.925 3.380 1.00 94.75 105 LEU A C 1
ATOM 866 O O . LEU A 1 105 ? -9.040 -0.586 2.611 1.00 94.75 105 LEU A O 1
ATOM 870 N N . THR A 1 106 ? -8.343 -1.839 4.326 1.00 92.94 106 THR A N 1
ATOM 871 C CA . THR A 1 106 ? -9.652 -2.438 4.601 1.00 92.94 106 THR A CA 1
ATOM 872 C C . THR A 1 106 ? -10.260 -1.783 5.837 1.00 92.94 106 THR A C 1
ATOM 874 O O . THR A 1 106 ? -9.658 -1.809 6.915 1.00 92.94 106 THR A O 1
ATOM 877 N N . VAL A 1 107 ? -11.446 -1.196 5.686 1.00 92.44 107 VAL A N 1
ATOM 878 C CA . VAL A 1 107 ? -12.149 -0.430 6.731 1.00 92.44 107 VAL A CA 1
ATOM 879 C C . VAL A 1 107 ? -13.615 -0.831 6.830 1.00 92.44 107 VAL A C 1
ATOM 881 O O . VAL A 1 107 ? -14.196 -1.360 5.886 1.00 92.44 107 VAL A O 1
ATOM 884 N N . ASN A 1 108 ? -14.234 -0.585 7.981 1.00 89.81 108 ASN A N 1
ATOM 885 C CA . ASN A 1 108 ? -15.666 -0.828 8.187 1.00 89.81 108 ASN A CA 1
ATOM 886 C C . ASN A 1 108 ? -16.559 0.278 7.583 1.00 89.81 108 ASN A C 1
ATOM 888 O O . ASN A 1 10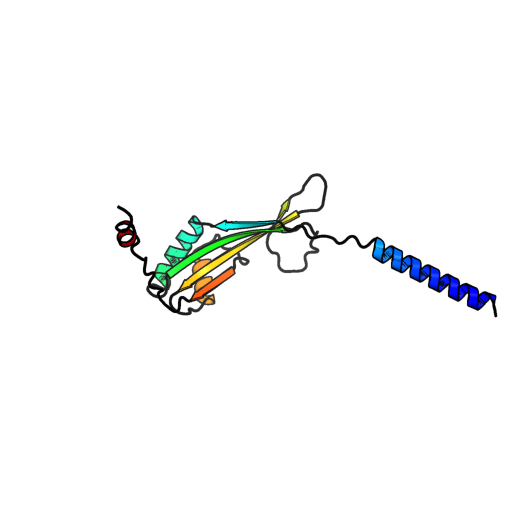8 ? -17.753 0.078 7.376 1.00 89.81 108 ASN A O 1
ATOM 892 N N . LYS A 1 109 ? -15.983 1.452 7.321 1.00 88.69 109 LYS A N 1
ATOM 893 C CA . LYS A 1 109 ? -16.655 2.664 6.869 1.00 88.69 109 LYS A CA 1
ATOM 894 C C . LYS A 1 109 ? -15.686 3.449 5.999 1.00 88.69 109 LYS A C 1
ATOM 896 O O . LYS A 1 109 ? -14.487 3.432 6.249 1.00 88.69 109 LYS A O 1
ATOM 901 N N . SER A 1 110 ? -16.209 4.131 4.982 1.00 90.25 110 SER A N 1
ATOM 902 C CA . SER A 1 110 ? -15.402 5.005 4.127 1.00 90.25 110 SER A CA 1
ATOM 903 C C . SER A 1 110 ? -14.679 6.063 4.959 1.00 90.25 110 SER A C 1
ATOM 905 O O . SER A 1 110 ? -15.301 6.729 5.790 1.00 90.25 110 SER A O 1
ATOM 907 N N . VAL A 1 111 ? -13.394 6.249 4.669 1.00 91.00 111 VAL A N 1
ATOM 908 C CA . VAL A 1 111 ? -12.528 7.262 5.287 1.00 91.00 111 VAL A CA 1
ATOM 909 C C . VAL A 1 111 ? -11.970 8.203 4.219 1.00 91.00 111 VAL A C 1
ATOM 911 O O . VAL A 1 111 ? -12.056 7.917 3.024 1.00 91.00 111 VAL A O 1
ATOM 914 N N . ASP A 1 112 ? -11.405 9.329 4.649 1.00 93.88 112 ASP A N 1
ATOM 915 C CA . ASP A 1 112 ? -10.667 10.238 3.770 1.00 93.88 112 ASP A CA 1
ATOM 916 C C . ASP A 1 112 ? -9.301 9.621 3.427 1.00 93.88 112 ASP A C 1
ATOM 918 O O . ASP A 1 112 ? -8.390 9.580 4.260 1.00 93.88 112 ASP A O 1
ATOM 922 N N . LEU A 1 113 ? -9.186 9.086 2.210 1.00 93.06 113 LEU A N 1
ATOM 923 C CA . LEU A 1 113 ? -7.991 8.377 1.762 1.00 93.06 113 LEU A CA 1
ATOM 924 C C . LEU A 1 113 ? -6.786 9.314 1.617 1.00 93.06 113 LEU A C 1
ATOM 926 O O . LEU A 1 113 ? -5.676 8.891 1.931 1.00 93.06 113 LEU A O 1
ATOM 930 N N . ASP A 1 114 ? -6.999 10.578 1.244 1.00 94.00 114 ASP A N 1
ATOM 931 C CA . ASP A 1 114 ? -5.924 11.554 1.044 1.00 94.00 114 ASP A CA 1
ATOM 932 C C . ASP A 1 114 ? -5.256 11.901 2.380 1.00 94.00 114 ASP A C 1
ATOM 934 O O . ASP A 1 114 ? -4.027 11.932 2.496 1.00 94.00 114 ASP A O 1
ATOM 938 N N . GLN A 1 115 ? -6.059 12.093 3.432 1.00 93.19 115 GLN A N 1
ATOM 939 C CA . GLN A 1 115 ? -5.535 12.311 4.785 1.00 93.19 115 GLN A CA 1
ATOM 940 C C . GLN A 1 115 ? -4.763 11.097 5.307 1.00 93.19 115 GLN A C 1
ATOM 942 O O . GLN A 1 115 ? -3.729 11.240 5.971 1.00 93.19 115 GLN A O 1
ATOM 947 N N . ILE A 1 116 ? -5.267 9.894 5.029 1.00 93.50 116 ILE A N 1
ATOM 948 C CA . ILE A 1 116 ? -4.604 8.655 5.435 1.00 93.50 116 ILE A CA 1
ATOM 949 C C . ILE A 1 116 ? -3.286 8.478 4.689 1.00 93.50 116 ILE A C 1
ATOM 951 O O . ILE A 1 116 ? -2.269 8.194 5.325 1.00 93.50 116 ILE A O 1
ATOM 955 N N . GLU A 1 117 ? -3.280 8.694 3.379 1.00 94.12 117 GLU A N 1
ATOM 956 C CA . GLU A 1 117 ? -2.083 8.641 2.552 1.00 94.12 117 GLU A CA 1
ATOM 957 C C . GLU A 1 117 ? -1.014 9.610 3.070 1.00 94.12 117 GLU A C 1
ATOM 959 O O . GLU A 1 117 ? 0.116 9.189 3.327 1.00 94.12 117 GLU A O 1
ATOM 964 N N . GLN A 1 118 ? -1.366 10.877 3.312 1.00 94.12 118 GLN A N 1
ATOM 965 C CA . GLN A 1 118 ? -0.429 11.870 3.848 1.00 94.12 118 GLN A CA 1
ATOM 966 C C . GLN A 1 118 ? 0.172 11.434 5.186 1.00 94.12 118 GLN A C 1
ATOM 968 O O . GLN A 1 118 ? 1.388 11.513 5.375 1.00 94.12 118 GLN A O 1
ATOM 973 N N . ARG A 1 119 ? -0.658 10.927 6.107 1.00 93.81 119 ARG A N 1
ATOM 974 C CA . ARG A 1 119 ? -0.185 10.436 7.407 1.00 93.81 119 ARG A CA 1
ATOM 975 C C . ARG A 1 119 ? 0.774 9.262 7.241 1.00 93.81 119 ARG A C 1
ATOM 977 O O . ARG A 1 119 ? 1.873 9.297 7.789 1.00 93.81 119 ARG A O 1
ATOM 984 N N . VAL A 1 120 ? 0.393 8.242 6.474 1.00 94.81 120 VAL A N 1
ATOM 985 C CA . VAL A 1 120 ? 1.228 7.049 6.286 1.00 94.81 120 VAL A CA 1
ATOM 986 C C . VAL A 1 120 ? 2.548 7.420 5.605 1.00 94.81 120 VAL A C 1
ATOM 988 O O . VAL A 1 120 ? 3.600 6.985 6.066 1.00 94.81 120 VAL A O 1
ATOM 991 N N . ARG A 1 121 ? 2.532 8.280 4.579 1.00 94.25 121 ARG A N 1
ATOM 992 C CA . ARG A 1 121 ? 3.755 8.769 3.919 1.00 94.25 121 ARG A CA 1
ATOM 993 C C . ARG A 1 121 ? 4.649 9.600 4.839 1.00 94.25 121 ARG A C 1
ATOM 995 O O . ARG A 1 121 ? 5.862 9.569 4.675 1.00 94.25 121 ARG A O 1
ATOM 1002 N N . SER A 1 122 ? 4.078 10.318 5.809 1.00 93.31 122 SER A N 1
ATOM 1003 C CA . SER A 1 122 ? 4.864 11.086 6.786 1.00 93.31 122 SER A CA 1
ATOM 1004 C C . SER A 1 122 ? 5.618 10.204 7.789 1.00 93.31 122 SER A C 1
ATOM 1006 O O . SER A 1 122 ? 6.653 10.614 8.309 1.00 93.31 122 SER A O 1
ATOM 1008 N N . GLU A 1 123 ? 5.125 8.987 8.040 1.00 94.19 123 GLU A N 1
ATOM 1009 C CA . GLU A 1 123 ? 5.690 8.057 9.025 1.00 94.19 123 GLU A CA 1
ATOM 1010 C C . GLU A 1 123 ? 6.484 6.899 8.389 1.00 94.19 123 GLU A C 1
ATOM 1012 O O . GLU A 1 123 ? 7.285 6.257 9.068 1.00 94.19 123 GLU A O 1
ATOM 1017 N N . VAL A 1 124 ? 6.287 6.625 7.094 1.00 93.81 124 VAL A N 1
ATOM 1018 C CA . VAL A 1 124 ? 6.922 5.517 6.362 1.00 93.81 124 VAL A CA 1
ATOM 1019 C C . VAL A 1 124 ? 7.737 6.065 5.194 1.00 93.81 124 VAL A C 1
ATOM 1021 O O . VAL A 1 124 ? 7.218 6.299 4.102 1.00 93.81 124 VAL A O 1
ATOM 1024 N N . SER A 1 125 ? 9.037 6.253 5.423 1.00 90.19 125 SER A N 1
ATOM 1025 C CA . SER A 1 125 ? 9.958 6.867 4.457 1.00 90.19 125 SER A CA 1
ATOM 1026 C C . SER A 1 125 ? 10.250 5.994 3.235 1.00 90.19 125 SER A C 1
ATOM 1028 O O . SER A 1 125 ? 10.716 6.499 2.217 1.00 90.19 125 SER A O 1
ATOM 1030 N N . GLU A 1 126 ? 9.970 4.691 3.300 1.00 90.81 126 GLU A N 1
ATOM 1031 C CA . GLU A 1 126 ? 10.159 3.769 2.179 1.00 90.81 126 GLU A CA 1
ATOM 1032 C C . GLU A 1 126 ? 9.110 3.916 1.072 1.00 90.81 126 GLU A C 1
ATOM 1034 O O . GLU A 1 126 ? 9.286 3.326 -0.001 1.00 90.81 126 GLU A O 1
ATOM 1039 N N . LEU A 1 127 ? 8.016 4.643 1.324 1.00 89.94 127 LEU A N 1
ATOM 1040 C CA . LEU A 1 127 ? 6.955 4.857 0.346 1.00 89.94 127 LEU A CA 1
ATOM 1041 C C . LEU A 1 127 ? 7.365 5.879 -0.711 1.00 89.94 127 LEU A C 1
ATOM 1043 O O . LEU A 1 127 ? 7.839 6.972 -0.409 1.00 89.94 127 LEU A O 1
ATOM 1047 N N . LYS A 1 128 ? 7.127 5.532 -1.973 1.00 87.31 128 LYS A N 1
ATOM 1048 C CA . LYS A 1 128 ? 7.426 6.374 -3.136 1.00 87.31 128 LYS A CA 1
ATOM 1049 C C . LYS A 1 128 ? 6.163 7.047 -3.644 1.00 87.31 128 LYS A C 1
ATOM 1051 O O . LYS A 1 128 ? 5.070 6.518 -3.463 1.00 87.31 128 LYS A O 1
ATOM 1056 N N . SER A 1 129 ? 6.300 8.174 -4.336 1.00 84.25 129 SER A N 1
ATOM 1057 C CA . SER A 1 129 ? 5.165 8.905 -4.925 1.00 84.25 129 SER A CA 1
ATOM 1058 C C . SER A 1 129 ? 4.308 8.053 -5.867 1.00 84.25 129 SER A C 1
ATOM 1060 O O . SER A 1 129 ? 3.116 8.298 -5.982 1.00 84.25 129 SER A O 1
ATOM 1062 N N . GLN A 1 130 ? 4.889 7.032 -6.502 1.00 83.44 130 GLN A N 1
ATOM 1063 C CA . GLN A 1 130 ? 4.152 6.108 -7.366 1.00 83.44 130 GLN A CA 1
ATOM 1064 C C . GLN A 1 130 ? 3.311 5.058 -6.620 1.00 83.44 130 GLN A C 1
ATOM 1066 O O . GLN A 1 130 ? 2.521 4.366 -7.260 1.00 83.44 130 GLN A O 1
ATOM 1071 N N . ASP A 1 131 ? 3.538 4.863 -5.315 1.00 89.88 131 ASP A N 1
ATOM 1072 C CA . ASP A 1 131 ? 2.829 3.849 -4.536 1.00 89.88 131 ASP A CA 1
ATOM 1073 C C . ASP A 1 131 ? 1.372 4.281 -4.395 1.00 89.88 131 ASP A C 1
ATOM 1075 O O . ASP A 1 131 ? 1.096 5.431 -4.053 1.00 89.88 131 ASP A O 1
ATOM 1079 N N . ARG A 1 132 ? 0.445 3.370 -4.678 1.00 90.88 132 ARG A N 1
ATOM 1080 C CA . ARG A 1 132 ? -0.984 3.658 -4.772 1.00 90.88 132 ARG A CA 1
ATOM 1081 C C . ARG A 1 132 ? -1.704 3.248 -3.503 1.00 90.88 132 ARG A C 1
ATOM 1083 O O . ARG A 1 132 ? -1.534 2.125 -3.032 1.00 90.88 132 ARG A O 1
ATOM 1090 N N . PHE A 1 133 ? -2.535 4.147 -2.992 1.00 93.75 133 PHE A N 1
ATOM 1091 C CA . PHE A 1 133 ? -3.451 3.870 -1.896 1.00 93.75 133 PHE A CA 1
ATOM 1092 C C . PHE A 1 133 ? -4.837 3.567 -2.456 1.00 93.75 133 PHE A C 1
ATO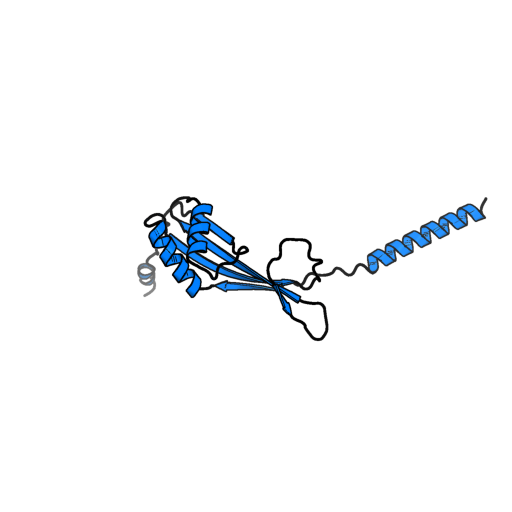M 1094 O O . PHE A 1 133 ? -5.355 4.292 -3.301 1.00 93.75 133 PHE A O 1
ATOM 1101 N N . GLU A 1 134 ? -5.436 2.488 -1.971 1.00 94.44 134 GLU A N 1
ATOM 1102 C CA . GLU A 1 134 ? -6.795 2.076 -2.311 1.00 94.44 134 GLU A CA 1
ATOM 1103 C C . GLU A 1 134 ? -7.556 1.752 -1.024 1.00 94.44 134 GLU A C 1
ATOM 1105 O O . GLU A 1 134 ? -6.956 1.361 -0.019 1.00 94.44 134 GLU A O 1
ATOM 1110 N N . GLN A 1 135 ? -8.883 1.898 -1.043 1.00 92.62 135 GLN A N 1
ATOM 1111 C CA . GLN A 1 135 ? -9.736 1.519 0.083 1.00 92.62 135 GLN A CA 1
ATOM 1112 C C . GLN A 1 135 ? -10.746 0.442 -0.308 1.00 92.62 135 GLN A C 1
ATOM 1114 O O . GLN A 1 135 ? -11.338 0.479 -1.384 1.00 92.62 135 GLN A O 1
ATOM 1119 N N . SER A 1 136 ? -10.974 -0.488 0.613 1.00 91.50 136 SER A N 1
ATOM 1120 C CA . SER A 1 136 ? -12.005 -1.516 0.548 1.00 91.50 136 SER A CA 1
ATOM 1121 C C . SER A 1 136 ? -12.888 -1.403 1.788 1.00 91.50 136 SER A C 1
ATOM 1123 O O . SER A 1 136 ? -12.419 -1.564 2.917 1.00 91.50 136 SER A O 1
ATOM 1125 N N . VAL A 1 137 ? -14.168 -1.082 1.583 1.00 88.62 137 VAL A N 1
ATOM 1126 C CA . VAL A 1 137 ? -15.140 -0.907 2.669 1.00 88.62 137 VAL A CA 1
ATOM 1127 C C . VAL A 1 137 ? -15.927 -2.201 2.857 1.00 88.62 137 VAL A C 1
ATOM 1129 O O . VAL A 1 137 ? -16.650 -2.638 1.962 1.00 88.62 137 VAL A O 1
ATOM 1132 N N . VAL A 1 138 ? -15.811 -2.808 4.036 1.00 84.25 138 VAL A N 1
ATOM 1133 C CA . VAL A 1 138 ? -16.545 -4.026 4.396 1.00 84.25 138 VAL A CA 1
ATOM 1134 C C . VAL A 1 138 ? -17.910 -3.634 4.957 1.00 84.25 138 VAL A C 1
ATOM 1136 O O . VAL A 1 138 ? -18.026 -3.266 6.124 1.00 84.25 138 VAL A O 1
ATOM 1139 N N . LEU A 1 139 ? -18.941 -3.713 4.111 1.00 71.50 139 LEU A N 1
ATOM 1140 C CA . LEU A 1 139 ? -20.312 -3.297 4.442 1.00 71.50 139 LEU A CA 1
ATOM 1141 C C . LEU A 1 139 ? -21.014 -4.238 5.437 1.00 71.50 139 LEU A C 1
ATOM 1143 O O . LEU A 1 139 ? -21.818 -3.784 6.246 1.00 71.50 139 LEU A O 1
ATOM 1147 N N . GLU A 1 140 ? -20.688 -5.534 5.424 1.00 65.31 140 GLU A N 1
ATOM 1148 C CA . GLU A 1 140 ? -21.277 -6.531 6.323 1.00 65.31 140 GLU A CA 1
ATOM 1149 C C . GLU A 1 140 ? -20.197 -7.448 6.905 1.00 65.31 140 GLU A C 1
ATOM 1151 O O . GLU A 1 140 ? -19.346 -7.983 6.190 1.00 65.31 140 GLU A O 1
ATOM 1156 N N . LYS A 1 141 ? -20.239 -7.672 8.226 1.00 61.19 141 LYS A N 1
ATOM 1157 C CA . LYS A 1 141 ? -19.460 -8.739 8.867 1.00 61.19 141 LYS A CA 1
ATOM 1158 C C . LYS A 1 141 ? -20.034 -10.071 8.389 1.00 61.19 141 LYS A C 1
ATOM 1160 O O . LYS A 1 141 ? -20.988 -10.564 8.988 1.00 61.19 141 LYS A O 1
ATOM 1165 N N . LEU A 1 142 ? -19.475 -10.643 7.322 1.00 56.22 142 LEU A N 1
ATOM 1166 C CA . LEU A 1 142 ? -19.806 -11.998 6.883 1.00 56.22 142 LEU A CA 1
ATOM 1167 C C . LEU A 1 142 ? -19.600 -12.949 8.071 1.00 56.22 142 LEU A C 1
ATOM 1169 O O . LEU A 1 142 ? -18.469 -13.252 8.457 1.00 56.22 142 LEU A O 1
ATOM 1173 N N . LYS A 1 143 ? -20.697 -13.399 8.690 1.00 53.19 143 LYS A N 1
ATOM 1174 C CA . LYS A 1 143 ? -20.658 -14.523 9.623 1.00 53.19 143 LYS A CA 1
ATOM 1175 C C . LYS A 1 143 ? -20.338 -15.750 8.783 1.00 53.19 143 LYS A C 1
ATOM 1177 O O . LYS A 1 143 ? -21.206 -16.277 8.098 1.00 53.19 143 LYS A O 1
ATOM 1182 N N . ILE A 1 144 ? -19.079 -16.173 8.796 1.00 55.47 144 ILE A N 1
ATOM 1183 C CA . ILE A 1 144 ? -18.695 -17.459 8.222 1.00 55.47 144 ILE A CA 1
ATOM 1184 C C . ILE A 1 144 ? -19.276 -18.522 9.154 1.00 55.47 144 ILE A C 1
ATOM 1186 O O . ILE A 1 144 ? -18.667 -18.887 10.160 1.00 55.47 144 ILE A O 1
ATOM 1190 N N . GLU A 1 145 ? -20.485 -18.984 8.855 1.00 52.19 145 GLU A N 1
ATOM 1191 C CA . GLU A 1 145 ? -21.002 -20.211 9.443 1.00 52.19 145 GLU A CA 1
ATOM 1192 C C . GLU A 1 145 ? -20.149 -21.346 8.887 1.00 52.19 145 GLU A C 1
ATOM 1194 O O . GLU A 1 145 ? -20.231 -21.694 7.711 1.00 52.19 145 GLU A O 1
ATOM 1199 N N . ARG A 1 146 ? -19.242 -21.873 9.712 1.00 51.84 146 ARG A N 1
ATOM 1200 C CA . ARG A 1 146 ? -18.507 -23.088 9.382 1.00 51.84 146 ARG A CA 1
ATOM 1201 C C . ARG A 1 146 ? -19.4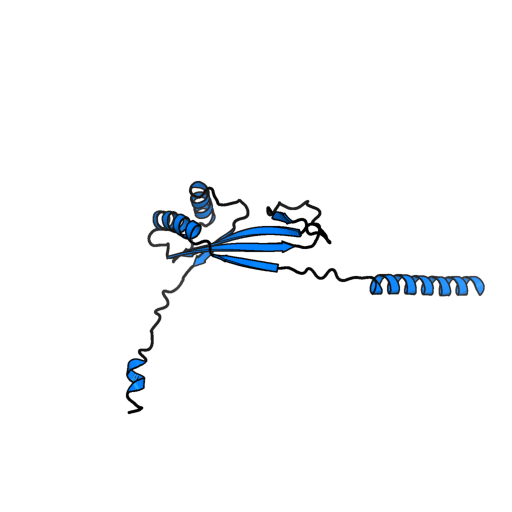82 -24.242 9.619 1.00 51.84 146 ARG A C 1
ATOM 1203 O O . ARG A 1 146 ? -19.782 -24.497 10.785 1.00 51.84 146 ARG A O 1
ATOM 1210 N N . PRO A 1 147 ? -20.007 -24.917 8.582 1.00 61.16 147 PRO A N 1
ATOM 1211 C CA . PRO A 1 147 ? -20.804 -26.109 8.816 1.00 61.16 147 PRO A CA 1
ATOM 1212 C C . PRO A 1 147 ? -19.938 -27.114 9.580 1.00 61.16 147 PRO A C 1
ATOM 1214 O O . PRO A 1 147 ? -18.822 -27.435 9.163 1.00 61.16 147 PRO A O 1
ATOM 1217 N N . ASP A 1 148 ? -20.425 -27.554 10.737 1.00 60.34 148 ASP A N 1
ATOM 1218 C CA . ASP A 1 148 ? -19.757 -28.572 11.535 1.00 60.34 148 ASP A CA 1
ATOM 1219 C C . ASP A 1 148 ? -19.932 -29.928 10.840 1.00 60.34 148 ASP A C 1
ATOM 1221 O O . ASP A 1 148 ? -20.946 -30.619 10.980 1.00 60.34 148 ASP A O 1
ATOM 1225 N N . PHE A 1 149 ? -18.939 -30.285 10.025 1.00 57.62 149 PHE A N 1
ATOM 1226 C CA . PHE A 1 149 ? -18.904 -31.551 9.297 1.00 57.62 149 PHE A CA 1
ATOM 1227 C C . PHE A 1 149 ? -18.758 -32.772 10.221 1.00 57.62 149 PHE A C 1
ATOM 1229 O O . PHE A 1 149 ? -18.881 -33.894 9.730 1.00 57.62 149 PHE A O 1
ATOM 1236 N N . SER A 1 150 ? -18.535 -32.598 11.534 1.00 60.50 150 SER A N 1
ATOM 1237 C CA . SER A 1 150 ? -18.423 -33.731 12.465 1.00 60.50 150 SER A CA 1
ATOM 1238 C C . SER A 1 150 ? -19.725 -34.533 12.575 1.00 60.50 150 SER A C 1
ATOM 1240 O O . SER A 1 150 ? -19.687 -35.754 12.701 1.00 60.50 150 SER A O 1
ATOM 1242 N N . SER A 1 151 ? -20.877 -33.876 12.412 1.00 56.28 151 SER A N 1
ATOM 1243 C CA . SER A 1 151 ? -22.195 -34.522 12.469 1.00 56.28 151 SER A CA 1
ATOM 1244 C C . SER A 1 151 ? -22.501 -35.430 11.267 1.00 56.28 151 SER A C 1
ATOM 1246 O O . SER A 1 151 ? -23.286 -36.365 11.398 1.00 56.28 151 SER A O 1
ATOM 1248 N N . LYS A 1 152 ? -21.859 -35.211 10.108 1.00 55.44 152 LYS A N 1
ATOM 1249 C CA . LYS A 1 152 ? -22.084 -36.006 8.881 1.00 55.44 152 LYS A CA 1
ATOM 1250 C C . LYS A 1 152 ? -21.267 -37.298 8.800 1.00 55.44 152 LYS A C 1
ATOM 1252 O O . LYS A 1 152 ? -21.526 -38.112 7.921 1.00 55.44 152 LYS A O 1
ATOM 1257 N N . LEU A 1 153 ? -20.296 -37.506 9.690 1.00 51.47 153 LEU A N 1
ATOM 1258 C CA . LEU A 1 153 ? -19.485 -38.732 9.716 1.00 51.47 153 LEU A CA 1
ATOM 1259 C C . LEU A 1 153 ? -20.147 -39.892 10.482 1.00 51.47 153 LEU A C 1
ATOM 1261 O O . LEU A 1 153 ? -19.611 -40.995 10.475 1.00 51.47 153 LEU A O 1
ATOM 1265 N N . VAL A 1 154 ? -21.307 -39.672 11.110 1.00 55.53 154 VAL A N 1
ATOM 1266 C CA . VAL A 1 154 ? -21.997 -40.683 11.938 1.00 55.53 154 VAL A CA 1
ATOM 1267 C C . VAL A 1 154 ? -22.991 -41.542 11.134 1.00 55.53 154 VAL A C 1
ATOM 1269 O O . VAL A 1 154 ? -23.470 -42.547 11.640 1.00 55.53 154 VAL A O 1
ATOM 1272 N N . GLU A 1 155 ? -23.260 -41.228 9.861 1.00 51.78 155 GLU A N 1
ATOM 1273 C CA . GLU A 1 155 ? -24.141 -42.049 9.002 1.00 51.78 155 GLU A CA 1
ATOM 1274 C C . GLU A 1 155 ? -23.412 -43.169 8.227 1.00 51.78 155 GLU A C 1
ATOM 1276 O O . GLU A 1 155 ? -24.046 -43.888 7.459 1.00 51.78 155 GLU A O 1
ATOM 1281 N N . TYR A 1 156 ? -22.097 -43.346 8.420 1.00 51.75 156 TYR A N 1
ATOM 1282 C CA . TYR A 1 156 ? -21.282 -44.322 7.671 1.00 51.75 156 TYR A CA 1
ATOM 1283 C C . TYR A 1 156 ? -20.541 -45.355 8.541 1.00 51.75 156 TYR A C 1
ATOM 1285 O O . TYR A 1 156 ? -19.516 -45.886 8.107 1.00 51.75 156 TYR A O 1
ATOM 1293 N N . VAL A 1 157 ? -21.039 -45.665 9.744 1.00 46.47 157 VAL A N 1
ATOM 1294 C CA . VAL A 1 157 ? -20.519 -46.780 10.563 1.00 46.47 157 VAL A CA 1
ATOM 1295 C C . VAL A 1 157 ? -21.631 -47.745 10.934 1.00 46.47 157 VAL A C 1
ATOM 1297 O O . VAL A 1 157 ? -22.653 -47.271 11.474 1.00 46.47 157 VAL A O 1
#

Organism: NCBI:txid408172

Secondary structure (DSSP, 8-state):
-HHHHHHHHHHHHHHHHHHHHHHHT--------EEEEEE-HHHHHHHHHHHHHHHTTSEEEEEEEEEEEEE-S-----S----EEEEP-SSS--EEEEEEEEEEEEESS---HHHHHHHHHHH-TT--TTPEEEEEE--S--------GGGGGGGG-